Protein AF-A0A496R8P8-F1 (afdb_monomer)

Solvent-accessible surface area (backbone atoms only — not comparable to full-atom values): 3828 Å² total; per-residue (Å²): 109,70,69,58,53,50,50,51,38,49,52,50,26,58,62,18,62,78,53,18,72,70,11,20,52,32,24,45,52,12,41,52,38,34,52,52,18,52,47,53,52,49,39,37,74,75,75,50,82,50,87,68,47,65,76,54,28,51,58,34,38,50,51,11,50,51,29,31,54,50,11,67,68,40,61,115

pLDDT: mean 73.23, std 9.05, range [52.88, 83.56]

Sequence (76 aa):
YLAVISLMTISAALYSTGRSWKGANLVVIGAAVFMLSGTVIVVNQFLVLIPNSPMISLPLYWAAQLMIVRGIQISD

Mean predicted aligned error: 8.09 Å

Structure (mmCIF, N/CA/C/O backbone):
data_AF-A0A496R8P8-F1
#
_entry.id   AF-A0A496R8P8-F1
#
loop_
_atom_site.group_PDB
_atom_site.id
_atom_site.type_symbol
_atom_site.label_atom_id
_atom_site.label_alt_id
_atom_site.label_comp_id
_atom_site.label_asym_id
_atom_site.label_entity_id
_atom_site.label_seq_id
_atom_site.pdbx_PDB_ins_code
_atom_site.Cartn_x
_atom_site.Cartn_y
_atom_site.Cartn_z
_atom_site.occupancy
_atom_site.B_iso_or_equiv
_atom_site.auth_seq_id
_atom_site.auth_comp_i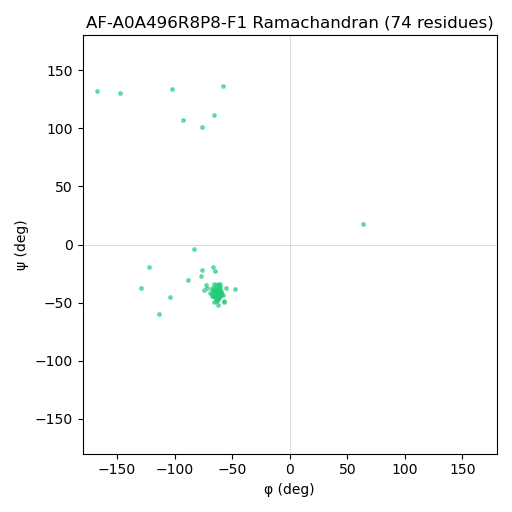d
_atom_site.auth_asym_id
_atom_site.auth_atom_id
_atom_site.pdbx_PDB_model_num
ATOM 1 N N . TYR A 1 1 ? -0.043 -12.523 -6.405 1.00 52.88 1 TYR A N 1
ATOM 2 C CA . TYR A 1 1 ? 0.321 -11.279 -5.692 1.00 52.88 1 TYR A CA 1
ATOM 3 C C . TYR A 1 1 ? -0.900 -10.391 -5.444 1.00 52.88 1 TYR A C 1
ATOM 5 O O . TYR A 1 1 ? -1.270 -10.222 -4.291 1.00 52.88 1 TYR A O 1
ATOM 13 N N . LEU A 1 2 ? -1.612 -9.937 -6.487 1.00 53.91 2 LEU A N 1
ATOM 14 C CA . LEU A 1 2 ? -2.843 -9.132 -6.347 1.00 53.91 2 LEU A CA 1
ATOM 15 C C . LEU A 1 2 ? -3.935 -9.796 -5.489 1.00 53.91 2 LEU A C 1
ATOM 17 O O . LEU A 1 2 ? -4.579 -9.118 -4.696 1.00 53.91 2 LEU A O 1
ATOM 21 N N . ALA A 1 3 ? -4.092 -11.122 -5.582 1.00 54.84 3 ALA A N 1
ATOM 22 C CA . ALA A 1 3 ? -5.026 -11.889 -4.752 1.00 54.84 3 ALA A CA 1
ATOM 23 C C . ALA A 1 3 ? -4.715 -11.801 -3.245 1.00 54.84 3 ALA A C 1
ATOM 25 O O . ALA A 1 3 ? -5.622 -11.682 -2.44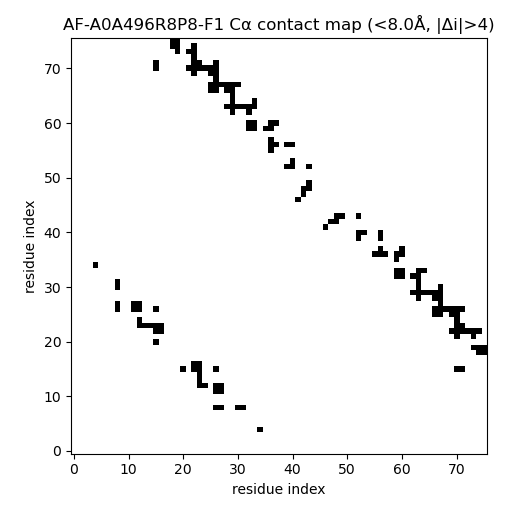0 1.00 54.84 3 ALA A O 1
ATOM 26 N N . VAL A 1 4 ? -3.437 -11.800 -2.852 1.00 60.59 4 VAL A N 1
ATOM 27 C CA . VAL A 1 4 ? -3.034 -11.719 -1.434 1.00 60.59 4 VAL A CA 1
ATOM 28 C C . VAL A 1 4 ? -3.229 -10.302 -0.897 1.00 60.59 4 VAL A C 1
ATOM 30 O O . VAL A 1 4 ? -3.707 -10.124 0.219 1.00 60.59 4 VAL A O 1
ATOM 33 N N . ILE A 1 5 ? -2.924 -9.284 -1.709 1.00 61.81 5 ILE A N 1
ATOM 34 C CA . ILE A 1 5 ? -3.089 -7.881 -1.305 1.00 61.81 5 ILE A CA 1
ATOM 35 C C . ILE A 1 5 ? -4.569 -7.499 -1.248 1.00 61.81 5 ILE A C 1
ATOM 37 O O . ILE A 1 5 ? -4.981 -6.787 -0.337 1.00 61.81 5 ILE A O 1
ATOM 41 N N . SER A 1 6 ? -5.392 -8.002 -2.169 1.00 60.62 6 SER A N 1
ATOM 42 C CA . SER A 1 6 ? -6.848 -7.827 -2.092 1.00 60.62 6 SER A CA 1
ATOM 43 C C . SER A 1 6 ? -7.423 -8.522 -0.860 1.00 60.62 6 SER A C 1
ATOM 45 O O . SER A 1 6 ? -8.213 -7.906 -0.155 1.00 60.62 6 SER A O 1
ATOM 47 N N . LEU A 1 7 ? -6.957 -9.725 -0.515 1.00 66.75 7 LEU A N 1
ATOM 48 C CA . LEU A 1 7 ? -7.365 -10.411 0.716 1.00 66.75 7 LEU A CA 1
ATOM 49 C C . LEU A 1 7 ? -6.945 -9.639 1.980 1.00 66.75 7 LEU A C 1
ATOM 51 O O . LEU A 1 7 ? -7.760 -9.493 2.886 1.00 66.75 7 LEU A O 1
ATOM 55 N N . MET A 1 8 ? -5.732 -9.068 2.017 1.00 66.06 8 MET A N 1
ATOM 56 C CA . MET A 1 8 ? -5.292 -8.156 3.090 1.00 66.06 8 MET A CA 1
ATOM 57 C C . MET A 1 8 ? -6.124 -6.872 3.159 1.00 66.06 8 MET A C 1
ATOM 59 O O . MET A 1 8 ? -6.422 -6.380 4.241 1.00 66.06 8 MET A O 1
ATOM 63 N N . THR A 1 9 ? -6.500 -6.315 2.009 1.00 65.38 9 THR A N 1
ATOM 64 C CA . THR A 1 9 ? -7.323 -5.101 1.936 1.00 65.38 9 THR A CA 1
ATOM 65 C C . THR A 1 9 ? -8.727 -5.375 2.461 1.00 65.38 9 THR A C 1
ATOM 67 O O . THR A 1 9 ? -9.252 -4.605 3.257 1.00 65.38 9 THR A O 1
ATOM 70 N N . ILE A 1 10 ? -9.312 -6.505 2.057 1.00 67.12 10 ILE A N 1
ATOM 71 C CA . ILE A 1 10 ? -10.634 -6.952 2.494 1.00 67.12 10 ILE A CA 1
ATOM 72 C C . ILE A 1 10 ? -10.619 -7.260 3.992 1.00 67.12 10 ILE A C 1
ATOM 74 O O . ILE A 1 10 ? -11.517 -6.818 4.699 1.00 67.12 10 ILE A O 1
ATOM 78 N N . SER A 1 11 ? -9.603 -7.960 4.506 1.00 66.19 11 SER A N 1
ATOM 79 C CA . SER A 1 11 ? -9.514 -8.264 5.938 1.00 66.19 11 SER A CA 1
ATOM 80 C C . SER A 1 11 ? -9.323 -7.006 6.787 1.00 66.19 11 SER A C 1
ATOM 82 O O . SER A 1 11 ? -9.975 -6.867 7.822 1.00 66.19 11 SER A O 1
ATOM 84 N N . ALA A 1 12 ? -8.507 -6.054 6.330 1.00 64.19 12 ALA A N 1
ATOM 85 C CA . ALA A 1 12 ? -8.314 -4.778 7.010 1.00 64.19 12 ALA A CA 1
ATOM 86 C C . ALA A 1 12 ? -9.590 -3.912 6.979 1.00 64.19 12 ALA A C 1
ATOM 88 O O . ALA A 1 12 ? -9.985 -3.353 8.004 1.00 64.19 12 ALA A O 1
ATOM 89 N N . ALA A 1 13 ? -10.282 -3.858 5.836 1.00 61.44 13 ALA A N 1
ATOM 90 C CA . ALA A 1 13 ? -11.558 -3.162 5.704 1.00 61.44 13 ALA A CA 1
ATOM 91 C C . ALA A 1 13 ? -12.636 -3.790 6.603 1.00 61.44 13 ALA A C 1
ATOM 93 O O . ALA A 1 13 ? -13.263 -3.085 7.395 1.00 61.44 13 ALA A O 1
ATOM 94 N N . LEU A 1 14 ? -12.804 -5.116 6.571 1.00 64.50 14 LEU A N 1
ATOM 95 C CA . LEU A 1 14 ? -13.769 -5.831 7.412 1.00 64.50 14 LEU A CA 1
ATOM 96 C C . LEU A 1 14 ? -13.503 -5.614 8.909 1.00 64.50 14 LEU A C 1
ATOM 98 O O . LEU A 1 14 ? -14.449 -5.385 9.658 1.00 64.50 14 LEU A O 1
ATOM 102 N N . TYR A 1 15 ? -12.234 -5.600 9.338 1.00 62.56 15 TYR A N 1
ATOM 103 C CA . TYR A 1 15 ? -11.866 -5.331 10.734 1.00 62.56 15 TYR A CA 1
ATOM 104 C C . TYR A 1 15 ? -12.301 -3.930 11.196 1.00 62.56 15 TYR A C 1
ATOM 106 O O . TYR A 1 15 ? -12.831 -3.763 12.291 1.00 62.56 15 TYR A O 1
ATOM 114 N N . SER A 1 16 ? -12.126 -2.916 10.346 1.00 56.44 16 SER A N 1
ATOM 115 C CA . SER A 1 16 ? -12.539 -1.539 10.655 1.00 56.44 16 SER A CA 1
ATOM 116 C C . SER A 1 16 ? -14.046 -1.280 10.520 1.00 56.44 16 SER A C 1
ATOM 118 O O . SER A 1 16 ? -14.584 -0.438 11.238 1.00 56.44 16 SER A O 1
ATOM 120 N N . THR A 1 17 ? -14.751 -2.038 9.669 1.00 55.00 17 THR A N 1
ATOM 121 C CA . THR A 1 17 ? -16.202 -1.881 9.447 1.00 55.00 17 THR A CA 1
ATOM 122 C C . THR A 1 17 ? -17.007 -2.217 10.711 1.00 55.00 17 THR A C 1
ATOM 124 O O . THR A 1 17 ? -18.108 -1.710 10.893 1.00 55.00 17 THR A O 1
ATOM 127 N N . GLY A 1 18 ? -16.441 -3.009 11.631 1.00 57.47 18 GLY A N 1
ATOM 128 C CA . GLY A 1 18 ? -17.038 -3.289 12.940 1.00 57.47 18 GLY A CA 1
ATOM 129 C C . GLY A 1 18 ? -16.785 -2.234 14.028 1.00 57.47 18 GLY A C 1
ATOM 130 O O . GLY A 1 18 ? -17.296 -2.405 15.130 1.00 57.47 18 GLY A O 1
ATOM 131 N N . ARG A 1 19 ? -15.987 -1.183 13.766 1.00 60.44 19 ARG A N 1
ATOM 132 C CA . ARG A 1 19 ? -15.506 -0.238 14.800 1.00 60.44 19 ARG A CA 1
ATOM 133 C C . ARG A 1 19 ? -15.712 1.247 14.482 1.00 60.44 19 ARG A C 1
ATOM 135 O O . ARG A 1 19 ? -15.968 2.007 15.407 1.00 60.44 19 ARG A O 1
ATOM 142 N N . SER A 1 20 ? -15.557 1.666 13.222 1.00 68.38 20 SER A N 1
ATOM 143 C CA . SER A 1 20 ? -15.818 3.046 12.772 1.00 68.38 20 SER A CA 1
ATOM 144 C C . SER A 1 20 ? -15.856 3.126 11.246 1.00 68.38 20 SER A C 1
ATOM 146 O O . SER A 1 20 ? -14.935 2.670 10.561 1.00 68.38 20 SER A O 1
ATOM 148 N N . TRP A 1 21 ? -16.879 3.786 10.694 1.00 70.94 21 TRP A N 1
ATOM 149 C CA . TRP A 1 21 ? -16.994 4.016 9.245 1.00 70.94 21 TRP A CA 1
ATOM 150 C C . TRP A 1 21 ? -15.858 4.899 8.704 1.00 70.94 21 TRP A C 1
ATOM 152 O O . TRP A 1 21 ? -15.351 4.690 7.599 1.00 70.94 21 TRP A O 1
ATOM 162 N N . LYS A 1 22 ? -15.409 5.876 9.505 1.00 70.50 22 LYS A N 1
ATOM 163 C CA . LYS A 1 22 ? -14.276 6.748 9.156 1.00 70.50 22 LYS A CA 1
ATOM 164 C C . LYS A 1 22 ? -12.958 5.981 9.173 1.00 70.50 22 LYS A C 1
ATOM 166 O O . LYS A 1 22 ? -12.151 6.158 8.259 1.00 70.50 22 LYS A O 1
ATOM 171 N N . GLY A 1 23 ? -12.767 5.118 10.172 1.00 70.12 23 GLY A N 1
ATOM 172 C CA . GLY A 1 23 ? -11.621 4.214 10.237 1.00 70.12 23 GLY A CA 1
ATOM 173 C C . GLY A 1 23 ? -11.551 3.303 9.012 1.00 70.12 23 GLY A C 1
ATOM 174 O O . GLY A 1 23 ? -10.500 3.192 8.379 1.00 70.12 23 GLY A O 1
ATOM 175 N N . ALA A 1 24 ? -12.697 2.758 8.596 1.00 72.62 24 ALA A N 1
ATOM 176 C CA . ALA A 1 24 ? -12.777 1.881 7.435 1.00 72.62 24 ALA A CA 1
ATOM 177 C C . ALA A 1 24 ? -12.403 2.540 6.118 1.00 72.62 24 ALA A C 1
ATOM 179 O O . ALA A 1 24 ? -11.625 1.980 5.343 1.00 72.62 24 ALA A O 1
ATOM 180 N N . ASN A 1 25 ? -12.867 3.765 5.896 1.00 76.25 25 ASN A N 1
ATOM 181 C CA . ASN A 1 25 ? -12.503 4.500 4.694 1.00 76.25 25 ASN A CA 1
ATOM 182 C C . ASN A 1 25 ? -10.991 4.784 4.630 1.00 76.25 25 ASN A C 1
ATOM 184 O O . ASN A 1 25 ? -10.374 4.648 3.575 1.00 76.25 25 ASN A O 1
ATOM 188 N N . LEU A 1 26 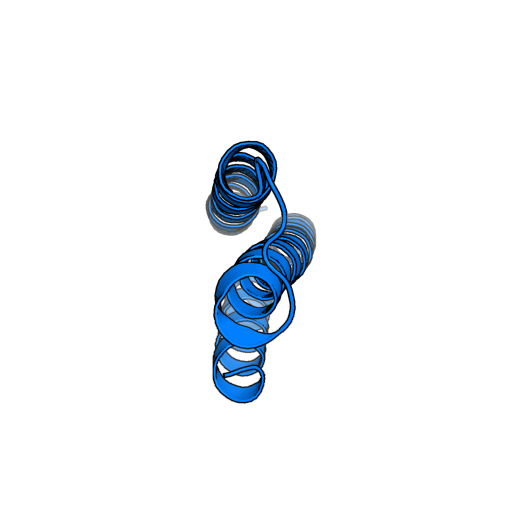? -10.369 5.120 5.765 1.00 75.69 26 LEU A N 1
ATOM 189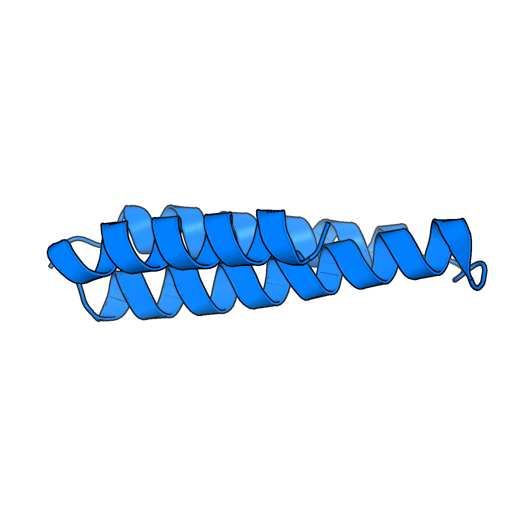 C CA . LEU A 1 26 ? -8.924 5.364 5.856 1.00 75.69 26 LEU A CA 1
ATOM 190 C C . LEU A 1 26 ? -8.093 4.108 5.568 1.00 75.69 26 LEU A C 1
ATOM 192 O O . LEU A 1 26 ? -7.093 4.186 4.852 1.00 75.69 26 LEU A O 1
ATOM 196 N N . VAL A 1 27 ? -8.530 2.949 6.066 1.00 76.69 27 VAL A N 1
ATOM 197 C CA . VAL A 1 27 ? -7.876 1.663 5.791 1.00 76.69 27 VAL A CA 1
ATOM 198 C C . VAL A 1 27 ? -7.975 1.292 4.312 1.00 76.69 27 VAL A C 1
ATOM 200 O O . VAL A 1 27 ? -6.970 0.902 3.719 1.00 76.69 27 VAL A O 1
ATOM 203 N N . VAL A 1 28 ? -9.149 1.455 3.697 1.00 79.75 28 VAL A N 1
ATOM 204 C CA . VAL A 1 28 ? -9.358 1.155 2.271 1.00 79.75 28 VAL A CA 1
ATOM 205 C C . VAL A 1 28 ? -8.500 2.058 1.383 1.00 79.75 28 VAL A C 1
ATOM 207 O O . VAL A 1 28 ? -7.829 1.565 0.476 1.00 79.75 28 VAL A O 1
ATOM 210 N N . ILE A 1 29 ? -8.463 3.364 1.667 1.00 81.31 29 ILE A N 1
ATOM 211 C CA . ILE A 1 29 ? -7.624 4.312 0.921 1.00 81.31 29 ILE A CA 1
ATOM 212 C C . ILE A 1 29 ? -6.144 3.953 1.092 1.00 81.31 29 ILE A C 1
ATOM 214 O O . ILE A 1 29 ? -5.420 3.856 0.103 1.00 81.31 29 ILE A O 1
ATOM 218 N N . GLY A 1 30 ? -5.695 3.685 2.321 1.00 80.44 30 GLY A N 1
ATOM 219 C CA . GLY A 1 30 ? -4.314 3.282 2.577 1.00 80.44 30 GLY A CA 1
ATOM 220 C C . GLY A 1 30 ? -3.932 1.987 1.855 1.00 80.44 30 GLY A C 1
ATOM 221 O O . GLY A 1 30 ? -2.857 1.901 1.268 1.00 80.44 30 GLY A O 1
ATOM 222 N N . ALA A 1 31 ? -4.831 1.006 1.800 1.00 80.00 31 ALA A N 1
ATOM 223 C CA . ALA A 1 31 ? -4.607 -0.241 1.078 1.00 80.00 31 ALA A CA 1
ATOM 224 C C . ALA A 1 31 ? -4.546 -0.056 -0.451 1.00 80.00 31 ALA A C 1
ATOM 226 O O . ALA A 1 31 ? -3.710 -0.670 -1.117 1.00 80.00 31 ALA A O 1
ATOM 227 N N . ALA A 1 32 ? -5.359 0.839 -1.018 1.00 81.00 32 ALA A N 1
ATOM 228 C CA . ALA A 1 32 ? -5.259 1.202 -2.432 1.00 81.00 32 ALA A CA 1
ATOM 229 C C . ALA A 1 32 ? -3.910 1.875 -2.749 1.00 81.00 32 ALA A C 1
ATOM 231 O O . ALA A 1 32 ? -3.250 1.534 -3.733 1.00 81.00 32 ALA A O 1
ATOM 232 N N . VAL A 1 33 ? -3.446 2.775 -1.878 1.00 83.31 33 VAL A N 1
ATOM 233 C CA . VAL A 1 33 ? -2.129 3.420 -2.004 1.00 83.31 33 VAL A CA 1
ATOM 234 C C . VAL A 1 33 ? -0.992 2.396 -1.868 1.00 83.31 33 VAL A C 1
ATOM 236 O O . VAL A 1 33 ? -0.006 2.457 -2.607 1.00 83.31 33 VAL A O 1
ATOM 239 N N . PHE A 1 34 ? -1.148 1.400 -0.992 1.00 83.25 34 PHE A N 1
ATOM 240 C CA . PHE A 1 34 ? -0.208 0.287 -0.847 1.00 83.25 34 PHE A CA 1
ATOM 241 C C . PHE A 1 34 ? -0.090 -0.528 -2.139 1.00 83.25 34 PHE A C 1
ATOM 243 O O . PHE A 1 34 ? 1.017 -0.823 -2.593 1.00 83.25 34 PHE A O 1
ATOM 250 N N . MET A 1 35 ? -1.227 -0.855 -2.766 1.00 81.50 35 MET A N 1
ATOM 251 C CA . MET A 1 35 ? -1.258 -1.542 -4.059 1.00 81.50 35 MET A CA 1
ATOM 252 C C . MET A 1 35 ? -0.549 -0.737 -5.150 1.00 81.50 35 MET A C 1
ATOM 254 O O . MET A 1 35 ? 0.206 -1.313 -5.935 1.00 81.50 35 MET A O 1
ATOM 258 N N . LEU A 1 36 ? -0.749 0.583 -5.188 1.00 82.44 36 LEU A N 1
ATOM 259 C CA . LEU A 1 36 ? -0.074 1.460 -6.146 1.00 82.44 36 LEU A CA 1
ATOM 260 C C . LEU A 1 36 ? 1.444 1.460 -5.938 1.00 82.44 36 LEU A C 1
ATOM 262 O O . LEU A 1 36 ? 2.182 1.268 -6.903 1.00 82.44 36 LEU A O 1
ATOM 266 N N . SER A 1 37 ? 1.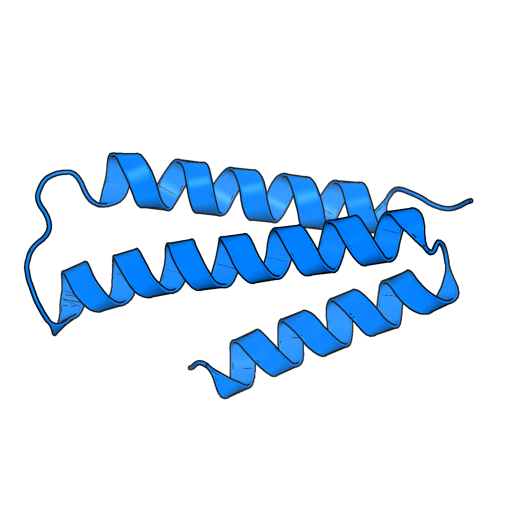914 1.581 -4.692 1.00 83.56 37 SER A N 1
ATOM 267 C CA . SER A 1 37 ? 3.344 1.466 -4.370 1.00 83.56 37 SER A CA 1
ATOM 268 C C . SER A 1 37 ? 3.920 0.119 -4.823 1.00 83.56 37 SER A C 1
ATOM 270 O O . SER A 1 37 ? 4.916 0.075 -5.547 1.00 83.56 37 SER A O 1
ATOM 272 N N . GLY A 1 38 ? 3.243 -0.983 -4.482 1.00 79.25 38 GLY A N 1
ATOM 273 C CA . GLY A 1 38 ? 3.653 -2.326 -4.889 1.00 79.25 38 GLY A CA 1
ATOM 274 C C . GLY A 1 38 ? 3.686 -2.504 -6.408 1.00 79.25 38 GLY A C 1
ATOM 275 O O . GLY A 1 38 ? 4.588 -3.155 -6.928 1.00 79.25 38 GLY A O 1
ATOM 276 N N . THR A 1 39 ? 2.753 -1.884 -7.132 1.00 81.69 39 THR A N 1
ATOM 277 C CA . THR A 1 39 ? 2.720 -1.922 -8.601 1.00 81.69 39 THR A CA 1
ATOM 278 C C . THR A 1 39 ? 3.920 -1.195 -9.197 1.00 81.69 39 THR A C 1
ATOM 280 O O . THR A 1 39 ? 4.572 -1.744 -10.078 1.00 81.69 39 THR A O 1
ATOM 283 N N . VAL A 1 40 ? 4.276 -0.010 -8.686 1.00 81.19 40 VAL A N 1
ATOM 284 C CA . VAL A 1 40 ? 5.469 0.731 -9.137 1.00 81.19 40 VAL A CA 1
ATOM 285 C C . VAL A 1 40 ? 6.744 -0.085 -8.914 1.00 81.19 40 VAL A C 1
ATOM 287 O O . VAL A 1 40 ? 7.588 -0.148 -9.806 1.00 81.19 40 VAL A O 1
ATOM 290 N N . ILE A 1 41 ? 6.866 -0.759 -7.766 1.00 82.44 41 ILE A N 1
ATOM 291 C CA . ILE A 1 41 ? 8.018 -1.618 -7.454 1.00 82.44 41 ILE A CA 1
ATOM 292 C C . ILE A 1 41 ? 8.094 -2.801 -8.426 1.00 82.44 41 ILE A C 1
ATOM 294 O O . ILE A 1 41 ? 9.145 -3.041 -9.016 1.00 82.44 41 ILE A O 1
ATOM 298 N N . VAL A 1 42 ? 6.981 -3.510 -8.638 1.00 81.44 42 VAL A N 1
ATOM 299 C CA . VAL A 1 42 ? 6.922 -4.673 -9.539 1.00 81.44 42 VAL A CA 1
ATOM 300 C C . VAL A 1 42 ? 7.189 -4.264 -10.990 1.00 81.44 42 VAL A C 1
ATOM 302 O O . VAL A 1 42 ? 7.962 -4.926 -11.676 1.00 81.44 42 VAL A O 1
ATOM 305 N N . VAL A 1 43 ? 6.617 -3.155 -11.462 1.00 81.06 43 VAL A N 1
ATOM 306 C CA . VAL A 1 43 ? 6.875 -2.638 -12.816 1.00 81.06 43 VAL A CA 1
ATOM 307 C C . VAL A 1 43 ? 8.350 -2.276 -12.982 1.00 81.06 43 VAL A C 1
ATOM 309 O O . VAL A 1 43 ? 8.960 -2.686 -13.968 1.00 81.06 43 VAL A O 1
ATOM 312 N N . ASN A 1 44 ? 8.935 -1.590 -11.996 1.00 82.00 44 ASN A N 1
ATOM 313 C CA . ASN A 1 44 ? 10.352 -1.235 -12.000 1.00 82.00 44 ASN A CA 1
ATOM 314 C C . ASN A 1 44 ? 11.280 -2.461 -12.032 1.00 82.00 44 ASN A C 1
ATOM 316 O O . ASN A 1 44 ? 12.364 -2.409 -12.604 1.00 82.00 44 ASN A O 1
ATOM 320 N N . GLN A 1 45 ? 10.865 -3.554 -11.390 1.00 79.88 45 GLN A N 1
ATOM 321 C CA . GLN A 1 45 ? 11.682 -4.752 -11.227 1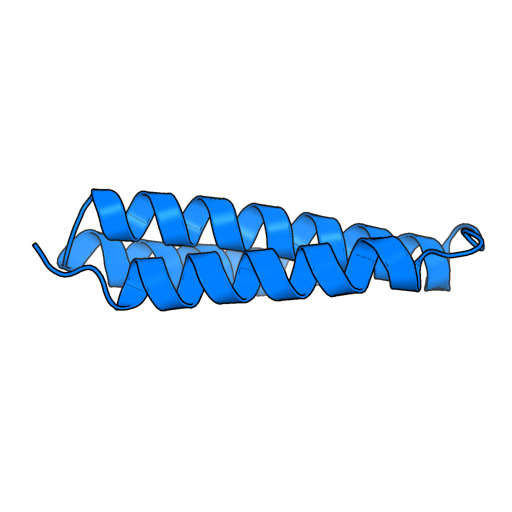.00 79.88 45 GLN A CA 1
ATOM 322 C C . GLN A 1 45 ? 11.547 -5.745 -12.392 1.00 79.88 45 GLN A C 1
ATOM 324 O O . GLN A 1 45 ? 12.509 -6.450 -12.687 1.00 79.88 45 GLN A O 1
ATOM 329 N N . PHE A 1 46 ? 1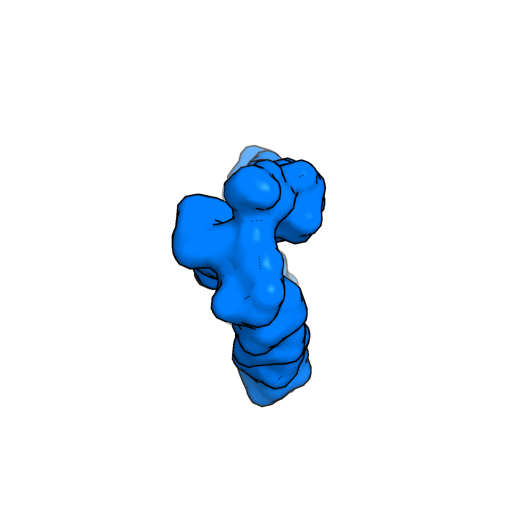0.383 -5.810 -13.050 1.00 79.19 46 PHE A N 1
ATOM 330 C CA . PHE A 1 46 ? 10.074 -6.867 -14.025 1.00 79.19 46 PHE A CA 1
ATOM 331 C C . PHE A 1 46 ? 9.712 -6.383 -15.434 1.00 79.19 46 PHE A C 1
ATOM 333 O O . PHE A 1 46 ? 9.779 -7.184 -16.362 1.00 79.19 46 PHE A O 1
ATOM 340 N N . LEU A 1 47 ? 9.310 -5.122 -15.618 1.00 80.88 47 LEU A N 1
ATOM 341 C CA . LEU A 1 47 ? 8.835 -4.613 -16.914 1.00 80.88 47 LEU A CA 1
ATOM 342 C C . LEU A 1 47 ? 9.779 -3.566 -17.503 1.00 80.88 47 LEU A C 1
ATOM 344 O O . LEU A 1 47 ? 10.283 -3.747 -18.608 1.00 80.88 47 LEU A O 1
ATOM 348 N N . VAL A 1 48 ? 10.004 -2.464 -16.787 1.00 78.69 48 VAL A N 1
ATOM 349 C CA . VAL A 1 48 ? 10.797 -1.325 -17.268 1.00 78.69 48 VAL A CA 1
ATOM 350 C C . VAL A 1 48 ? 11.503 -0.686 -16.088 1.00 78.69 48 VAL A C 1
ATOM 352 O O . VAL A 1 48 ? 10.852 -0.355 -15.103 1.00 78.69 48 VAL A O 1
ATOM 355 N N . LEU A 1 49 ? 12.811 -0.453 -16.207 1.00 79.00 49 LEU A N 1
ATOM 356 C CA . LEU A 1 49 ? 13.565 0.280 -15.196 1.00 79.00 49 LEU A CA 1
ATOM 357 C C . LEU A 1 49 ? 13.064 1.733 -15.148 1.00 79.00 49 LEU A C 1
ATOM 359 O O . LEU A 1 49 ? 13.264 2.504 -16.086 1.00 79.00 49 LEU A O 1
ATOM 363 N N . ILE A 1 50 ? 12.402 2.106 -14.058 1.00 75.06 50 ILE A N 1
ATOM 364 C CA . ILE A 1 50 ? 11.953 3.468 -13.785 1.00 75.06 50 ILE A CA 1
ATOM 365 C C . ILE A 1 50 ? 13.059 4.147 -12.964 1.00 75.06 50 ILE A C 1
ATOM 367 O O . ILE A 1 50 ? 13.220 3.840 -11.777 1.00 75.06 50 ILE A O 1
ATOM 371 N N . PRO A 1 51 ? 13.842 5.074 -13.542 1.00 71.12 51 PRO A N 1
ATOM 372 C CA . PRO A 1 51 ? 14.828 5.818 -12.769 1.00 71.12 51 PRO A CA 1
ATOM 373 C C . PRO A 1 51 ? 14.134 6.571 -11.625 1.00 71.12 51 PRO A C 1
ATOM 375 O O . PRO A 1 51 ? 13.064 7.149 -11.801 1.00 71.12 51 PRO A O 1
ATOM 378 N N . ASN A 1 52 ? 14.733 6.535 -10.432 1.00 75.81 52 ASN A N 1
ATOM 379 C CA . ASN A 1 52 ? 14.188 7.112 -9.195 1.00 75.81 52 ASN A CA 1
ATOM 380 C C . ASN A 1 52 ? 12.866 6.495 -8.685 1.00 75.81 52 ASN A C 1
ATOM 382 O O . ASN A 1 52 ? 12.234 7.075 -7.804 1.00 75.81 52 ASN A O 1
ATOM 386 N N . SER A 1 53 ? 12.473 5.295 -9.138 1.00 75.75 53 SER A N 1
ATOM 387 C CA . SER A 1 53 ? 11.312 4.559 -8.590 1.00 75.75 53 SER A CA 1
ATOM 388 C C . SER A 1 53 ? 11.267 4.488 -7.047 1.00 75.75 53 SER A C 1
ATOM 390 O O . SER A 1 53 ? 10.179 4.660 -6.481 1.00 75.75 53 SER A O 1
ATOM 392 N N . PRO A 1 54 ? 12.401 4.320 -6.325 1.00 75.38 54 PRO A N 1
ATOM 393 C CA . PRO A 1 54 ? 12.405 4.313 -4.863 1.00 75.38 54 PRO A CA 1
ATOM 394 C C . PRO A 1 54 ? 11.938 5.636 -4.248 1.00 75.38 54 PRO A C 1
ATOM 396 O O . PRO A 1 54 ? 11.261 5.618 -3.227 1.00 75.38 54 PRO A O 1
ATOM 399 N N . MET A 1 55 ? 12.221 6.781 -4.884 1.00 81.50 55 MET A N 1
ATOM 400 C CA . MET A 1 55 ? 11.816 8.101 -4.376 1.00 81.50 55 MET A CA 1
ATOM 401 C C . MET A 1 55 ? 10.298 8.302 -4.384 1.00 81.50 55 MET A C 1
ATOM 403 O O . MET A 1 55 ? 9.802 9.165 -3.672 1.00 81.50 55 MET A O 1
ATOM 407 N N . ILE A 1 56 ? 9.564 7.515 -5.174 1.00 77.94 56 ILE A N 1
ATOM 408 C CA . ILE A 1 56 ? 8.104 7.598 -5.289 1.00 77.94 56 ILE A CA 1
ATOM 409 C C . ILE A 1 56 ? 7.444 6.442 -4.529 1.00 77.94 56 ILE A C 1
ATOM 411 O O . ILE A 1 56 ? 6.504 6.649 -3.762 1.00 77.94 56 ILE A O 1
ATOM 415 N N . SER A 1 57 ? 7.959 5.221 -4.687 1.00 76.38 57 SER A N 1
ATOM 416 C CA . SER A 1 57 ? 7.378 4.022 -4.075 1.00 76.38 57 SER A CA 1
ATOM 417 C C . SER A 1 57 ? 7.495 4.002 -2.547 1.00 76.38 57 SER A C 1
ATOM 419 O O . SER A 1 57 ? 6.517 3.641 -1.892 1.00 76.38 57 SER A O 1
ATOM 421 N N . LEU A 1 58 ? 8.617 4.449 -1.964 1.00 81.38 58 LEU A N 1
ATOM 422 C CA . LEU A 1 58 ? 8.804 4.527 -0.506 1.00 81.38 58 LEU A CA 1
ATOM 423 C C . LEU A 1 58 ? 7.821 5.484 0.188 1.00 81.38 58 LEU A C 1
ATOM 425 O O . LEU A 1 58 ? 7.153 5.047 1.126 1.00 81.38 58 LEU A O 1
ATOM 429 N N . PRO A 1 59 ? 7.666 6.755 -0.235 1.00 82.81 59 PRO A N 1
ATOM 430 C CA . PRO A 1 59 ? 6.698 7.644 0.401 1.00 82.81 59 PRO A CA 1
ATOM 431 C C . PRO A 1 59 ? 5.248 7.197 0.182 1.00 82.81 59 PR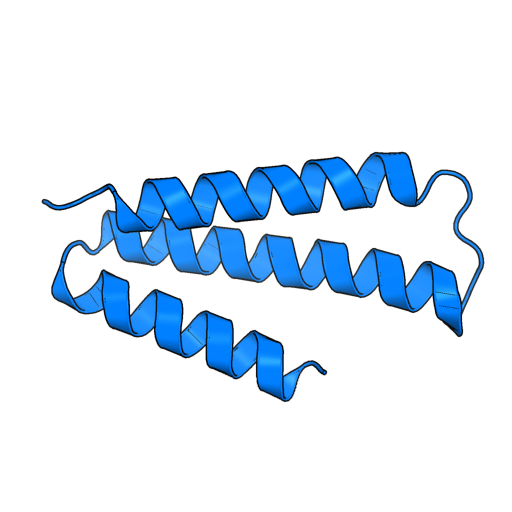O A C 1
ATOM 433 O O . PRO A 1 59 ? 4.448 7.322 1.106 1.00 82.81 59 PRO A O 1
ATOM 436 N N . LEU A 1 60 ? 4.907 6.607 -0.973 1.00 81.06 60 LEU A N 1
ATOM 437 C CA . LEU A 1 60 ? 3.593 5.975 -1.180 1.00 81.06 60 LEU A CA 1
ATOM 438 C C . LEU A 1 60 ? 3.364 4.825 -0.191 1.00 81.06 60 LEU A C 1
ATOM 440 O O . LEU A 1 60 ? 2.300 4.728 0.415 1.00 81.06 60 LEU A O 1
ATOM 444 N N . TYR A 1 61 ? 4.373 3.980 0.014 1.00 81.56 61 TYR A N 1
ATOM 445 C CA . TYR A 1 61 ? 4.307 2.867 0.958 1.00 81.56 61 TYR A CA 1
ATOM 446 C C . TYR A 1 61 ? 4.128 3.355 2.401 1.00 81.56 61 TYR A C 1
ATOM 448 O O . TYR A 1 61 ? 3.287 2.850 3.143 1.00 81.56 61 TYR A O 1
ATOM 456 N N . TRP A 1 62 ? 4.874 4.389 2.786 1.00 81.62 62 TRP A N 1
ATOM 457 C CA . TRP A 1 62 ? 4.777 5.007 4.105 1.00 81.62 62 TRP A CA 1
ATOM 458 C C . TRP A 1 62 ? 3.411 5.665 4.336 1.00 81.62 62 TRP A C 1
ATOM 460 O O . TRP A 1 62 ? 2.790 5.477 5.383 1.00 81.62 62 TRP A O 1
ATOM 470 N N . ALA A 1 63 ? 2.910 6.412 3.347 1.00 80.44 63 ALA A N 1
ATOM 471 C CA . ALA A 1 63 ? 1.596 7.046 3.404 1.00 80.44 63 ALA A CA 1
ATOM 472 C C . ALA A 1 63 ? 0.475 6.008 3.547 1.00 80.44 63 ALA A C 1
ATOM 474 O O . ALA A 1 63 ? -0.415 6.174 4.381 1.00 80.44 63 ALA A O 1
ATOM 475 N N . ALA A 1 64 ? 0.564 4.906 2.799 1.00 81.25 64 ALA A N 1
ATOM 476 C CA . ALA A 1 64 ? -0.351 3.780 2.912 1.00 81.25 64 ALA A CA 1
ATOM 477 C C . ALA A 1 64 ?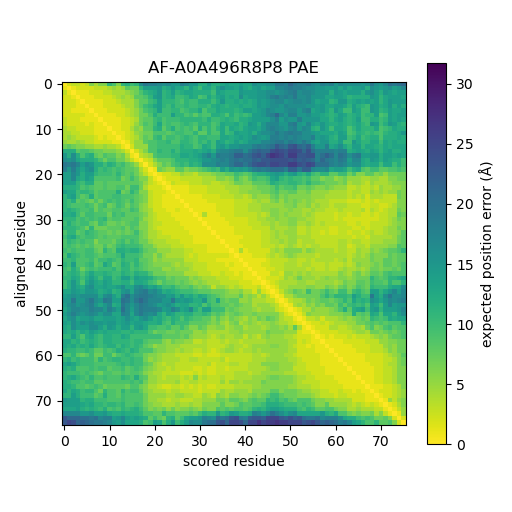 -0.381 3.196 4.330 1.00 81.25 64 ALA A C 1
ATOM 479 O O . ALA A 1 64 ? -1.453 3.030 4.911 1.00 81.25 64 ALA A O 1
ATOM 480 N N . GLN A 1 65 ? 0.790 2.934 4.917 1.00 80.25 65 GLN A N 1
ATOM 481 C CA . GLN A 1 65 ? 0.883 2.409 6.278 1.00 80.25 65 GLN A CA 1
ATOM 482 C C . GLN A 1 65 ? 0.315 3.383 7.312 1.00 80.25 65 GLN A C 1
ATOM 484 O O . GLN A 1 65 ? -0.445 2.963 8.181 1.00 80.25 65 GLN A O 1
ATOM 489 N N . LEU A 1 66 ? 0.614 4.680 7.199 1.00 81.81 66 LEU A N 1
ATOM 490 C CA . LEU A 1 66 ? 0.049 5.696 8.090 1.00 81.81 66 LEU A CA 1
ATOM 491 C C . LEU A 1 66 ? -1.478 5.739 8.018 1.00 81.81 66 LEU A C 1
ATOM 493 O O . LEU A 1 66 ? -2.131 5.829 9.056 1.00 81.81 66 LEU A O 1
ATOM 497 N N . MET A 1 67 ? -2.048 5.666 6.815 1.00 78.75 67 MET A N 1
ATOM 498 C CA . MET A 1 67 ? -3.497 5.667 6.614 1.00 78.75 67 MET A CA 1
ATOM 499 C C . MET A 1 67 ? -4.158 4.412 7.188 1.00 78.75 67 MET A C 1
ATOM 501 O O . MET A 1 67 ? -5.176 4.524 7.865 1.00 78.75 67 MET A O 1
ATOM 505 N N . ILE A 1 68 ? -3.547 3.239 7.000 1.00 77.50 68 ILE A N 1
ATOM 506 C CA . ILE A 1 68 ? -4.039 1.978 7.567 1.00 77.50 68 ILE A CA 1
ATOM 507 C C . ILE A 1 68 ? -3.960 2.007 9.098 1.00 77.50 68 ILE A C 1
ATOM 509 O O . ILE A 1 68 ? -4.951 1.735 9.767 1.00 77.50 68 ILE A O 1
ATOM 513 N N . VAL A 1 69 ? -2.813 2.386 9.671 1.00 78.06 69 VAL A N 1
ATOM 514 C CA . VAL A 1 69 ? -2.619 2.426 11.130 1.00 78.06 69 VAL A CA 1
ATOM 515 C C . VAL A 1 69 ? -3.556 3.442 11.778 1.00 78.06 69 VAL A C 1
ATOM 517 O O . VAL A 1 69 ? -4.227 3.112 12.754 1.00 78.06 69 VAL A O 1
ATOM 520 N N . ARG A 1 70 ? -3.663 4.654 11.219 1.00 77.25 70 ARG A N 1
ATOM 521 C CA . ARG A 1 70 ? -4.604 5.663 11.727 1.00 77.25 70 ARG A CA 1
ATOM 522 C C . ARG A 1 70 ? -6.053 5.229 11.551 1.00 77.25 70 ARG A C 1
ATOM 524 O O . ARG A 1 70 ? -6.848 5.450 12.453 1.00 77.25 70 ARG A O 1
ATOM 531 N N . GLY A 1 71 ? -6.389 4.582 10.438 1.00 69.94 71 GLY A N 1
ATOM 532 C CA . GLY A 1 71 ? -7.721 4.029 10.212 1.00 69.94 71 GLY A CA 1
ATOM 533 C C . GLY A 1 71 ? -8.106 2.956 11.235 1.00 69.94 71 GLY A C 1
ATOM 534 O O . GLY A 1 71 ? -9.247 2.924 11.674 1.00 69.94 71 GLY A O 1
ATOM 535 N N . ILE A 1 72 ? -7.152 2.133 11.682 1.00 69.06 72 ILE A N 1
ATOM 536 C CA . ILE A 1 72 ? -7.368 1.132 12.743 1.00 69.06 72 ILE A CA 1
ATOM 537 C C . ILE A 1 72 ? -7.503 1.784 14.130 1.00 69.06 72 ILE A C 1
ATOM 539 O O . ILE A 1 72 ? -8.246 1.284 14.974 1.00 69.06 72 ILE A O 1
ATOM 543 N N . GLN A 1 73 ? -6.771 2.873 14.382 1.00 72.81 73 GLN A N 1
ATOM 544 C CA . GLN A 1 73 ? -6.778 3.590 15.665 1.00 72.81 73 GLN A CA 1
ATOM 545 C C . GLN A 1 73 ? -8.018 4.463 15.873 1.00 72.81 73 GLN A C 1
ATOM 547 O O . GLN A 1 73 ? -8.341 4.789 17.013 1.00 72.81 73 GLN A O 1
ATOM 552 N N . ILE A 1 74 ? -8.707 4.850 14.798 1.00 67.31 74 ILE A N 1
ATOM 553 C CA . ILE A 1 74 ? -9.972 5.576 14.883 1.00 67.31 74 ILE A CA 1
ATOM 554 C C . ILE A 1 74 ? -11.070 4.576 15.259 1.00 67.31 74 ILE A C 1
ATOM 556 O O . ILE A 1 74 ? -11.563 3.813 14.430 1.00 67.31 74 ILE A O 1
ATOM 560 N N . SER A 1 75 ? -11.432 4.585 16.535 1.00 54.03 75 SER A N 1
ATOM 561 C CA . SER A 1 75 ? -12.693 4.058 17.054 1.00 54.03 75 SER A CA 1
ATOM 562 C C . SER A 1 75 ? -13.624 5.237 17.321 1.00 54.03 75 SER A C 1
ATOM 564 O O . SER A 1 75 ? -13.159 6.238 17.873 1.00 54.03 75 SER A O 1
ATOM 566 N N . ASP A 1 76 ? -14.885 5.127 16.897 1.00 57.25 76 ASP A N 1
ATOM 567 C CA . ASP A 1 76 ? -15.919 6.127 17.201 1.00 57.25 76 ASP A CA 1
ATOM 568 C C . ASP A 1 76 ? -16.164 6.245 18.717 1.00 57.25 76 ASP A C 1
ATOM 570 O O . ASP A 1 76 ? -16.051 5.212 19.423 1.00 57.25 76 ASP A O 1
#

Foldseek 3Di:
DVVVLVVVLVVLLVLLVVFDPQLNVLLNVLSVLLVVLVVLVCCCVPPHPDVPNCVVSVVSNVSSVVSSVVSNVDGD

Secondary structure (DSSP, 8-state):
-HHHHHHHHHHHHHHHHTT-HHHHHHHHHHHHHHHHHHHHHHHHHHT---TTHHHHHHHHHHHHHHHHHHHHH---

Radius of gyration: 13.59 Å; Cα contacts (8 Å, |Δi|>4): 87; chains: 1; bounding box: 32×20×34 Å